Protein AF-A0A351AS96-F1 (afdb_monomer_lite)

Radius of gyration: 25.75 Å; chains: 1; bounding box: 70×19×64 Å

Structure (mmCIF, N/CA/C/O backbone):
data_AF-A0A351AS96-F1
#
_entry.id   AF-A0A351AS96-F1
#
loop_
_atom_site.group_PDB
_atom_site.id
_atom_site.type_symbol
_atom_site.label_atom_id
_atom_site.label_alt_id
_atom_site.label_comp_id
_atom_site.label_asym_id
_atom_site.label_entity_id
_atom_site.label_seq_id
_atom_site.pdbx_PDB_ins_code
_atom_site.Cartn_x
_atom_site.Cartn_y
_atom_site.Cartn_z
_atom_site.occupancy
_atom_site.B_iso_or_equiv
_atom_site.auth_seq_id
_atom_site.auth_comp_id
_atom_site.auth_asym_id
_atom_site.auth_atom_id
_atom_site.pdbx_PDB_model_num
ATOM 1 N N . MET A 1 1 ? 3.590 -2.068 -15.546 1.00 75.81 1 MET A N 1
ATOM 2 C CA . MET A 1 1 ? 2.171 -2.268 -15.147 1.00 75.81 1 MET A CA 1
ATOM 3 C C . MET A 1 1 ? 2.130 -2.423 -13.647 1.00 75.81 1 MET A C 1
ATOM 5 O O . MET A 1 1 ? 2.934 -3.192 -13.128 1.00 75.81 1 MET A O 1
ATOM 9 N N . ASP A 1 2 ? 1.182 -1.757 -12.996 1.00 85.94 2 ASP A N 1
ATOM 10 C CA . ASP A 1 2 ? 1.059 -1.766 -11.540 1.00 85.94 2 ASP A CA 1
ATOM 11 C C . ASP A 1 2 ? -0.222 -2.490 -11.118 1.00 85.94 2 ASP A C 1
ATOM 13 O O . ASP A 1 2 ? -1.251 -2.412 -11.793 1.00 85.94 2 ASP A O 1
ATOM 17 N N . LEU A 1 3 ? -0.155 -3.205 -9.999 1.00 87.44 3 LEU A N 1
ATOM 18 C CA . LEU A 1 3 ? -1.278 -3.913 -9.390 1.00 87.44 3 LEU A CA 1
ATOM 19 C C . LEU A 1 3 ? -1.363 -3.509 -7.928 1.00 87.44 3 LEU A C 1
ATOM 21 O O . LEU A 1 3 ? -0.361 -3.464 -7.221 1.00 87.44 3 LEU A O 1
ATOM 25 N N . SER A 1 4 ? -2.578 -3.265 -7.458 1.00 91.31 4 SER A N 1
ATOM 26 C CA . SER A 1 4 ? -2.849 -3.043 -6.045 1.00 91.31 4 SER A CA 1
ATOM 27 C C . SER A 1 4 ? -4.095 -3.815 -5.650 1.00 91.31 4 SER A C 1
ATOM 29 O O . SER A 1 4 ? -5.122 -3.740 -6.326 1.00 91.31 4 SER A O 1
ATOM 31 N N . VAL A 1 5 ? -4.001 -4.568 -4.559 1.00 92.50 5 VAL A N 1
ATOM 32 C CA . VAL A 1 5 ? -5.126 -5.266 -3.945 1.00 92.50 5 VAL A CA 1
ATOM 33 C C . VAL A 1 5 ? -5.156 -4.936 -2.464 1.00 92.50 5 VAL A C 1
ATOM 35 O O . VAL A 1 5 ? -4.159 -5.060 -1.758 1.00 92.50 5 VAL A O 1
ATOM 38 N N . GLY A 1 6 ? -6.316 -4.512 -1.975 1.00 91.94 6 GLY A N 1
ATOM 39 C CA . GLY A 1 6 ? -6.489 -4.165 -0.574 1.00 91.94 6 GLY A CA 1
ATOM 40 C C . GLY A 1 6 ? -7.811 -4.664 -0.023 1.00 91.94 6 GLY A C 1
ATOM 41 O O . GLY A 1 6 ? -8.819 -4.727 -0.730 1.00 91.94 6 GLY A O 1
ATOM 42 N N . LYS A 1 7 ? -7.809 -5.012 1.264 1.00 91.50 7 LYS A N 1
ATOM 43 C CA . LYS A 1 7 ? -9.016 -5.326 2.026 1.00 91.50 7 LYS A CA 1
ATOM 44 C C . LYS A 1 7 ? -9.146 -4.413 3.232 1.00 91.50 7 LYS A C 1
ATOM 46 O O . LYS A 1 7 ? -8.213 -4.212 4.004 1.00 91.50 7 LYS A O 1
ATOM 51 N N . ASN A 1 8 ? -10.372 -3.936 3.410 1.00 88.75 8 ASN A N 1
ATOM 52 C CA . ASN A 1 8 ? -10.817 -3.256 4.614 1.00 88.75 8 ASN A CA 1
ATOM 53 C C . ASN A 1 8 ? -11.454 -4.278 5.557 1.00 88.75 8 ASN A C 1
ATOM 55 O O . ASN A 1 8 ? -12.417 -4.948 5.183 1.00 88.75 8 ASN A O 1
ATOM 59 N N . ILE A 1 9 ? -10.945 -4.374 6.781 1.00 85.00 9 ILE A N 1
ATOM 60 C CA . ILE A 1 9 ? -11.506 -5.182 7.863 1.00 85.00 9 ILE A CA 1
ATOM 61 C C . ILE A 1 9 ? -11.732 -4.254 9.061 1.00 85.00 9 ILE A C 1
ATOM 63 O O . ILE A 1 9 ? -10.818 -3.965 9.831 1.00 85.00 9 ILE A O 1
ATOM 67 N N . LYS A 1 10 ? -12.974 -3.780 9.226 1.00 85.50 10 LYS A N 1
ATOM 68 C CA . LYS A 1 10 ? -13.370 -2.815 10.270 1.00 85.50 10 LYS A CA 1
ATOM 69 C C . LYS A 1 10 ? -12.477 -1.559 10.264 1.00 85.50 10 LYS A C 1
ATOM 71 O O . LYS A 1 10 ? -12.561 -0.742 9.349 1.00 85.50 10 LYS A O 1
ATOM 76 N N . ALA A 1 11 ? -11.645 -1.413 11.294 1.00 84.19 11 ALA A N 1
ATOM 77 C CA . ALA A 1 11 ? -10.715 -0.309 11.488 1.00 84.19 11 ALA A CA 1
ATOM 78 C C . ALA A 1 11 ? -9.369 -0.523 10.776 1.00 84.19 11 ALA A C 1
ATOM 80 O O . ALA A 1 11 ? -8.588 0.416 10.672 1.00 84.19 11 ALA A O 1
ATOM 81 N N . PHE A 1 12 ? -9.089 -1.728 10.285 1.00 85.56 12 PHE A N 1
ATOM 82 C CA . PHE A 1 12 ? -7.825 -2.072 9.648 1.00 85.56 12 PHE A CA 1
ATOM 83 C C . PHE A 1 12 ? -7.974 -2.095 8.128 1.00 85.56 12 PHE A C 1
ATOM 85 O O . PHE A 1 12 ? -8.947 -2.620 7.588 1.00 85.56 12 PHE A O 1
ATOM 92 N N . ASN A 1 13 ? -6.989 -1.547 7.432 1.00 90.62 13 ASN A N 1
ATOM 93 C CA . ASN A 1 13 ? -6.791 -1.722 6.003 1.00 90.62 13 ASN A CA 1
ATOM 94 C C . ASN A 1 13 ? -5.450 -2.425 5.793 1.00 90.62 13 ASN A C 1
ATOM 96 O O . ASN A 1 13 ? -4.437 -2.042 6.381 1.00 90.62 13 ASN A O 1
ATOM 100 N N . ILE A 1 14 ? -5.474 -3.465 4.968 1.00 91.81 14 ILE A N 1
ATOM 101 C CA . ILE A 1 14 ? -4.283 -4.183 4.527 1.00 91.81 14 ILE A CA 1
ATOM 102 C C . ILE A 1 14 ? -4.255 -4.074 3.013 1.00 91.81 14 ILE A C 1
ATOM 104 O O . ILE A 1 14 ? -5.228 -4.456 2.357 1.00 91.81 14 ILE A O 1
ATOM 108 N N . THR A 1 15 ? -3.156 -3.565 2.471 1.00 93.62 15 THR A N 1
ATOM 109 C CA . THR A 1 15 ? -2.973 -3.387 1.030 1.00 93.62 15 THR A CA 1
ATOM 110 C C . THR A 1 15 ? -1.644 -3.988 0.596 1.00 93.62 15 THR A C 1
ATOM 112 O O . THR A 1 15 ? -0.612 -3.737 1.213 1.00 93.62 15 THR A O 1
ATOM 115 N N . LEU A 1 16 ? -1.678 -4.780 -0.471 1.00 92.06 16 LEU A N 1
ATOM 116 C CA . LEU A 1 16 ? -0.515 -5.286 -1.182 1.00 92.06 16 LEU A CA 1
ATOM 117 C C . LEU A 1 16 ? -0.477 -4.612 -2.552 1.00 92.06 16 LEU A C 1
ATOM 119 O O . LEU A 1 16 ? -1.411 -4.761 -3.342 1.00 92.06 16 LEU A O 1
ATOM 123 N N . SER A 1 17 ? 0.600 -3.893 -2.837 1.00 91.56 17 SER A N 1
ATOM 124 C CA . SER A 1 17 ? 0.833 -3.292 -4.145 1.00 91.56 17 SER A CA 1
ATOM 125 C C . SER A 1 17 ? 2.143 -3.778 -4.749 1.00 91.56 17 SER A C 1
ATOM 127 O O . SER A 1 17 ? 3.134 -4.006 -4.060 1.00 91.56 17 SER A O 1
ATOM 129 N N . ALA A 1 18 ? 2.124 -3.971 -6.059 1.00 86.75 18 ALA A N 1
ATOM 130 C CA . ALA A 1 18 ? 3.274 -4.312 -6.868 1.00 86.75 18 ALA A CA 1
ATOM 131 C C . ALA A 1 18 ? 3.385 -3.274 -7.982 1.00 86.75 18 ALA A C 1
ATOM 133 O O . ALA A 1 18 ? 2.452 -3.098 -8.770 1.00 86.75 18 ALA A O 1
ATOM 134 N N . GLN A 1 19 ? 4.514 -2.583 -8.023 1.00 86.75 19 GLN A N 1
ATOM 135 C CA . GLN A 1 19 ? 4.875 -1.680 -9.105 1.00 86.75 19 GLN A CA 1
ATOM 136 C C . GLN A 1 19 ? 5.737 -2.436 -10.104 1.00 86.75 19 GLN A C 1
ATOM 138 O O . GLN A 1 19 ? 6.557 -3.270 -9.712 1.00 86.75 19 GLN A O 1
ATOM 143 N N . ASP A 1 20 ? 5.523 -2.148 -11.381 1.00 77.88 20 ASP A N 1
ATOM 144 C CA . ASP A 1 20 ? 6.271 -2.727 -12.491 1.00 77.88 20 ASP A CA 1
ATOM 145 C C . ASP A 1 20 ? 6.348 -4.273 -12.474 1.00 77.88 20 ASP A C 1
ATOM 147 O O . ASP A 1 20 ? 7.410 -4.896 -12.481 1.00 77.88 20 ASP A O 1
ATOM 151 N N . ILE A 1 21 ? 5.181 -4.928 -12.446 1.00 72.81 21 ILE A N 1
ATOM 152 C CA . ILE A 1 21 ? 5.048 -6.399 -12.356 1.00 72.81 21 ILE A CA 1
ATOM 153 C C . ILE A 1 21 ? 5.739 -7.116 -13.513 1.00 72.81 21 ILE A C 1
ATOM 155 O O . ILE A 1 21 ? 6.277 -8.207 -13.335 1.00 72.81 21 ILE A O 1
ATOM 159 N N . PHE A 1 22 ? 5.708 -6.515 -14.699 1.00 74.06 22 PHE A N 1
ATOM 160 C CA . PHE A 1 22 ? 6.324 -7.093 -15.886 1.00 74.06 22 PHE A CA 1
ATOM 161 C C . PHE A 1 22 ? 7.828 -6.858 -15.954 1.00 74.06 22 PHE A C 1
ATOM 163 O O . PHE A 1 22 ? 8.430 -7.317 -16.916 1.00 74.06 22 PHE A O 1
ATOM 170 N N . ASP A 1 23 ? 8.416 -6.223 -14.929 1.00 67.81 23 ASP A N 1
ATOM 171 C CA . ASP A 1 23 ? 9.839 -5.894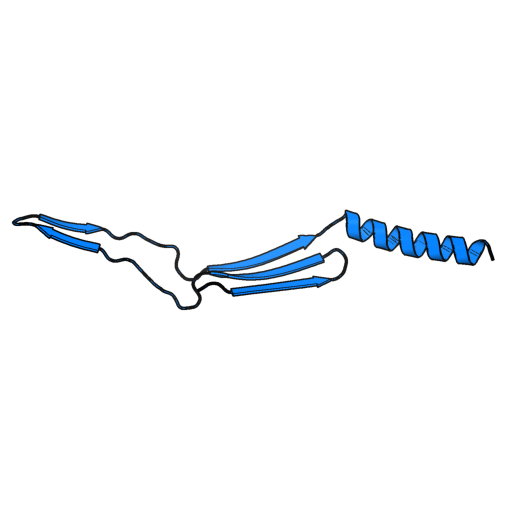 -14.883 1.00 67.81 23 ASP A CA 1
ATOM 172 C C . ASP A 1 23 ? 10.244 -5.209 -16.189 1.00 67.81 23 ASP A C 1
ATOM 174 O O . ASP A 1 23 ? 11.061 -5.710 -16.963 1.00 67.81 23 ASP A O 1
ATOM 178 N N . SER A 1 24 ? 9.556 -4.101 -16.483 1.00 61.56 24 SER A N 1
ATOM 179 C CA . SER A 1 24 ? 9.706 -3.315 -17.708 1.00 61.56 24 SER A CA 1
ATOM 180 C C . SER A 1 24 ? 11.021 -2.535 -17.612 1.00 61.56 24 SER A C 1
ATOM 182 O O . SER A 1 24 ? 11.059 -1.309 -17.529 1.00 61.56 24 SER A O 1
ATOM 184 N N . ALA A 1 25 ? 12.124 -3.269 -17.518 1.00 59.62 25 ALA A N 1
ATOM 185 C CA . ALA A 1 25 ? 13.401 -2.741 -17.112 1.00 59.62 25 ALA A CA 1
ATOM 186 C C . ALA A 1 25 ? 14.026 -1.894 -18.224 1.00 59.62 25 ALA A C 1
ATOM 188 O O . ALA A 1 25 ? 14.263 -2.361 -19.336 1.00 59.62 25 ALA A O 1
ATOM 189 N N . ARG A 1 26 ? 14.411 -0.682 -17.809 1.00 58.16 26 ARG A N 1
ATOM 190 C CA . ARG A 1 26 ? 15.457 0.180 -18.375 1.00 58.16 26 ARG A CA 1
ATOM 191 C C . ARG A 1 26 ? 15.164 0.788 -19.745 1.00 58.16 26 ARG A C 1
ATOM 193 O O . ARG A 1 26 ? 15.389 0.192 -20.793 1.00 58.16 26 ARG A O 1
ATOM 200 N N . SER A 1 27 ? 14.869 2.083 -19.721 1.0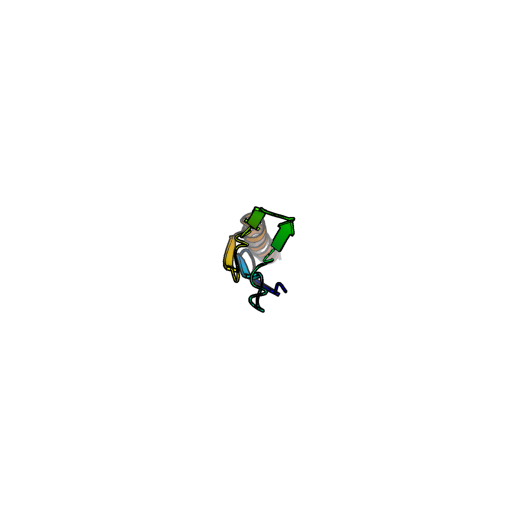0 54.53 27 SER A N 1
ATOM 201 C CA . SER A 1 27 ? 15.136 2.960 -20.859 1.00 54.53 27 SER A CA 1
ATOM 202 C C . SER A 1 27 ? 16.656 3.107 -21.017 1.00 54.53 27 SER A C 1
ATOM 204 O O . SER A 1 27 ? 17.277 3.948 -20.368 1.00 54.53 27 SER A O 1
ATOM 206 N N . PHE A 1 28 ? 17.275 2.239 -21.817 1.00 57.16 28 PHE A N 1
ATOM 207 C CA . PHE A 1 28 ? 18.656 2.411 -22.266 1.00 57.16 28 PHE A CA 1
ATOM 208 C C . PHE A 1 28 ? 18.661 3.379 -23.451 1.00 57.16 28 PHE A C 1
ATOM 210 O O . PHE A 1 28 ? 18.093 3.078 -24.500 1.00 57.16 28 PHE A O 1
ATOM 217 N N . TRP A 1 29 ? 19.279 4.544 -23.269 1.00 56.34 29 TRP A N 1
ATOM 218 C CA . TRP A 1 29 ? 19.482 5.518 -24.336 1.00 56.34 29 TRP A CA 1
ATOM 219 C C . TRP A 1 29 ? 20.956 5.500 -24.730 1.00 56.34 29 TRP A C 1
ATOM 221 O O . TRP A 1 29 ? 21.822 5.851 -23.927 1.00 56.34 29 TRP A O 1
ATOM 231 N N . HIS A 1 30 ? 21.220 5.074 -25.963 1.00 56.59 30 HIS A N 1
ATOM 232 C CA . HIS A 1 30 ? 22.540 5.108 -26.580 1.00 56.59 30 HIS A CA 1
ATOM 233 C C . HIS A 1 30 ? 22.531 6.173 -27.671 1.00 56.59 30 HIS A C 1
ATOM 235 O O . HIS A 1 30 ? 21.857 6.013 -28.691 1.00 56.59 30 HIS A O 1
ATOM 241 N N . THR A 1 31 ? 23.249 7.269 -27.439 1.00 56.31 31 THR A N 1
ATOM 242 C CA . THR A 1 31 ? 23.398 8.346 -28.420 1.00 56.31 31 THR A CA 1
ATOM 243 C C . THR A 1 31 ? 24.824 8.311 -28.955 1.00 56.31 31 THR A C 1
ATOM 245 O O . THR A 1 31 ? 25.776 8.495 -28.197 1.00 56.31 31 THR A O 1
ATOM 248 N N . VAL A 1 32 ? 24.964 8.084 -30.263 1.00 53.53 32 VAL A N 1
ATOM 249 C CA . VAL A 1 32 ? 26.243 8.136 -30.987 1.00 53.53 32 VAL A CA 1
ATOM 250 C C . VAL A 1 32 ? 26.253 9.391 -31.847 1.00 53.53 32 VAL A C 1
ATOM 252 O O . VAL A 1 32 ? 25.352 9.576 -32.664 1.00 53.53 32 VAL A O 1
ATOM 255 N N . SER A 1 33 ? 27.258 10.250 -31.678 1.00 55.94 33 SER A N 1
ATOM 256 C CA . SER A 1 33 ? 27.480 11.402 -32.556 1.00 55.94 33 SER A CA 1
ATOM 257 C C . SER A 1 33 ? 28.973 11.574 -32.812 1.00 55.94 33 SER A C 1
ATOM 259 O O . SER A 1 33 ? 29.701 11.782 -31.849 1.00 55.94 33 SER A O 1
ATOM 261 N N . ASP A 1 34 ? 29.359 11.476 -34.091 1.00 60.03 34 ASP A N 1
ATOM 262 C CA . ASP A 1 34 ? 30.650 11.630 -34.812 1.00 60.03 34 ASP A CA 1
ATOM 263 C C . ASP A 1 34 ? 32.021 11.402 -34.133 1.00 60.03 34 ASP A C 1
ATOM 265 O O . ASP A 1 34 ? 32.958 11.089 -34.847 1.00 60.03 34 ASP A O 1
ATOM 269 N N . ASP A 1 35 ? 32.169 11.477 -32.809 1.00 60.09 35 ASP A N 1
ATOM 270 C CA . ASP A 1 35 ? 33.365 11.061 -32.047 1.00 60.09 35 ASP A CA 1
ATOM 271 C C . ASP A 1 35 ? 33.082 10.846 -30.538 1.00 60.09 35 ASP A C 1
ATOM 273 O O . ASP A 1 35 ? 33.990 10.666 -29.723 1.00 60.09 35 ASP A O 1
ATOM 277 N N . TYR A 1 36 ? 31.812 10.871 -30.123 1.00 51.19 36 TYR A N 1
ATOM 278 C CA . TYR A 1 36 ? 31.402 10.785 -28.725 1.0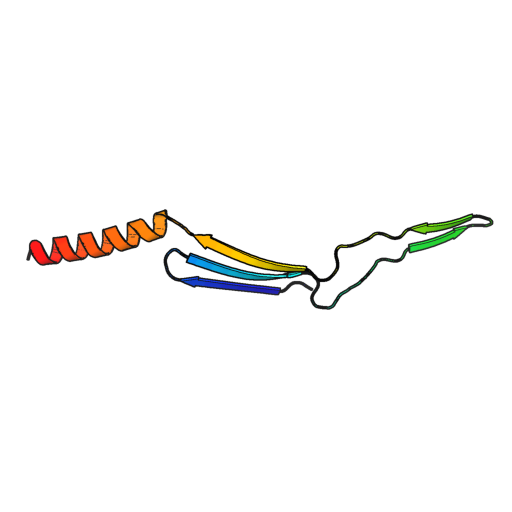0 51.19 36 TYR A CA 1
ATOM 279 C C . TYR A 1 36 ? 30.330 9.706 -28.547 1.00 51.19 36 TYR A C 1
ATOM 281 O O . TYR A 1 36 ? 29.244 9.772 -29.129 1.00 51.19 36 TYR A O 1
ATOM 289 N N . VAL A 1 37 ? 30.653 8.704 -27.727 1.00 60.91 37 VAL A N 1
ATOM 290 C CA . VAL A 1 37 ? 29.717 7.671 -2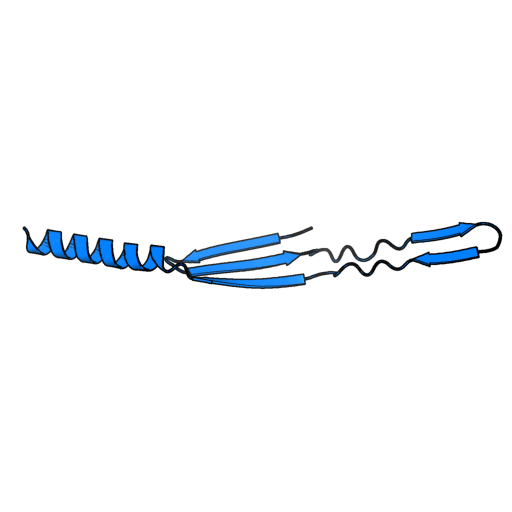7.276 1.00 60.91 37 VAL A CA 1
ATOM 291 C C . VAL A 1 37 ? 29.301 8.022 -25.856 1.00 60.91 37 VAL A C 1
ATOM 293 O O . VAL A 1 37 ? 30.134 8.031 -24.949 1.00 60.91 37 VAL A O 1
ATOM 296 N N . GLN A 1 38 ? 28.018 8.325 -25.660 1.00 55.81 38 GLN A N 1
ATOM 297 C CA . GLN A 1 38 ? 27.457 8.556 -24.333 1.00 55.81 38 GLN A CA 1
ATOM 298 C C . GLN A 1 38 ? 26.388 7.513 -24.029 1.00 55.81 38 GLN A C 1
ATOM 300 O O . GLN A 1 38 ? 25.289 7.545 -24.585 1.00 55.81 38 GLN A O 1
ATOM 305 N N . ASP A 1 39 ? 26.711 6.624 -23.092 1.00 60.72 39 ASP A N 1
ATOM 306 C CA . ASP A 1 39 ? 25.759 5.686 -22.511 1.00 60.72 39 ASP A CA 1
ATOM 307 C C . ASP A 1 39 ? 25.130 6.322 -21.268 1.00 60.72 39 ASP A C 1
ATOM 309 O O . ASP A 1 39 ? 25.785 6.485 -20.235 1.00 60.72 39 ASP A O 1
ATOM 313 N N . SER A 1 40 ? 23.851 6.691 -21.349 1.00 57.62 40 SER A N 1
ATOM 314 C CA . SER A 1 40 ? 23.089 7.139 -20.180 1.00 57.62 40 SER A CA 1
ATOM 315 C C . SER A 1 40 ? 22.232 5.997 -19.644 1.00 57.62 40 SER A C 1
ATOM 317 O O . SER A 1 40 ? 21.257 5.574 -20.265 1.00 57.62 40 SER A O 1
ATOM 319 N N . TYR A 1 41 ? 22.579 5.513 -18.450 1.00 54.75 41 TYR A N 1
ATOM 320 C CA . TYR A 1 41 ? 21.790 4.525 -17.718 1.00 54.75 41 TYR A CA 1
ATOM 321 C C . TYR A 1 41 ? 20.882 5.236 -16.713 1.00 54.75 41 TYR A C 1
ATOM 323 O O . TYR A 1 41 ? 21.327 5.631 -15.636 1.00 54.75 41 TYR A O 1
ATOM 331 N N . THR A 1 42 ? 19.592 5.379 -17.017 1.00 56.75 42 THR A N 1
ATOM 332 C CA . THR A 1 42 ? 18.620 5.777 -15.991 1.00 56.75 42 THR A CA 1
ATOM 333 C C . THR A 1 42 ? 18.237 4.541 -15.186 1.00 56.75 42 THR A C 1
ATOM 335 O O . THR A 1 42 ? 17.610 3.614 -15.701 1.00 56.75 42 THR A O 1
ATOM 338 N N . ASN A 1 43 ? 18.646 4.501 -13.919 1.00 56.59 43 ASN A N 1
ATOM 339 C CA . ASN A 1 43 ? 18.278 3.418 -13.015 1.00 56.59 43 ASN A CA 1
ATOM 340 C C . ASN A 1 43 ? 16.842 3.654 -12.529 1.00 56.59 43 ASN A C 1
ATOM 342 O O . ASN A 1 43 ? 16.614 4.341 -11.536 1.00 56.59 43 ASN A O 1
ATOM 346 N N . VAL A 1 44 ? 15.865 3.154 -13.282 1.00 62.19 44 VAL A N 1
ATOM 347 C CA . VAL A 1 44 ? 14.485 3.071 -12.802 1.00 62.19 44 VAL A CA 1
ATOM 348 C C . VAL A 1 44 ? 14.419 1.953 -11.761 1.00 62.19 44 VAL A C 1
ATOM 350 O O . VAL A 1 44 ? 14.908 0.851 -12.008 1.00 62.19 44 VAL A O 1
ATOM 353 N N . LEU A 1 45 ? 13.877 2.253 -10.574 1.00 63.16 45 LEU A N 1
ATOM 354 C CA . LEU A 1 45 ? 13.503 1.224 -9.598 1.00 63.16 45 LEU A CA 1
ATOM 355 C C . LEU A 1 45 ? 12.599 0.226 -10.334 1.00 63.16 45 LEU A C 1
ATOM 357 O O . LEU A 1 45 ? 11.547 0.627 -10.821 1.00 63.16 45 LEU A O 1
ATOM 361 N N . GLY A 1 46 ? 13.065 -1.019 -10.486 1.00 71.56 46 GLY A N 1
ATOM 362 C CA . GLY A 1 46 ? 12.336 -2.084 -11.180 1.00 71.56 46 GLY A CA 1
ATOM 363 C C . GLY A 1 46 ? 11.132 -2.564 -10.370 1.00 71.56 46 GLY A C 1
ATOM 364 O O . GLY A 1 46 ? 10.441 -1.777 -9.726 1.00 71.56 46 GLY A O 1
ATOM 365 N N . ARG A 1 47 ? 10.887 -3.877 -10.334 1.00 80.94 47 ARG A N 1
ATOM 366 C CA . ARG A 1 47 ? 9.755 -4.421 -9.570 1.00 80.94 47 ARG A CA 1
ATOM 367 C C . ARG A 1 47 ? 9.848 -4.094 -8.072 1.00 80.94 47 ARG A C 1
ATOM 369 O O . ARG A 1 47 ? 10.740 -4.582 -7.379 1.00 80.94 47 ARG A O 1
ATOM 376 N N . VAL A 1 48 ? 8.866 -3.359 -7.548 1.00 84.12 48 VAL A N 1
ATOM 377 C CA . VAL A 1 48 ? 8.740 -3.057 -6.111 1.00 84.12 48 VAL A CA 1
ATOM 378 C C . VAL A 1 48 ? 7.466 -3.686 -5.564 1.00 84.12 48 VAL A C 1
ATOM 380 O O . VAL A 1 48 ? 6.380 -3.446 -6.083 1.00 84.12 48 VAL A O 1
ATOM 383 N N . ILE A 1 49 ? 7.587 -4.468 -4.489 1.00 87.19 49 ILE A N 1
ATOM 384 C CA . ILE A 1 49 ? 6.447 -5.029 -3.753 1.00 87.19 49 ILE A CA 1
ATOM 385 C C . ILE A 1 49 ? 6.325 -4.278 -2.428 1.00 87.19 49 ILE A C 1
ATOM 387 O O . ILE A 1 49 ? 7.257 -4.278 -1.624 1.00 87.19 49 ILE A O 1
ATOM 391 N N . VAL A 1 50 ? 5.174 -3.654 -2.191 1.00 91.19 50 VAL A N 1
ATOM 392 C CA . VAL A 1 50 ? 4.873 -2.896 -0.975 1.00 91.19 50 VAL A CA 1
ATOM 393 C C . VAL A 1 50 ? 3.711 -3.548 -0.239 1.00 91.19 50 VAL A C 1
ATOM 395 O O . VAL A 1 50 ? 2.618 -3.718 -0.780 1.00 91.19 50 VAL A O 1
ATOM 398 N N . LEU A 1 51 ? 3.939 -3.872 1.032 1.00 91.50 51 LEU A N 1
ATOM 399 C CA . LEU A 1 51 ? 2.900 -4.300 1.961 1.00 91.50 51 LEU A CA 1
ATOM 400 C C . LEU A 1 51 ? 2.596 -3.150 2.923 1.00 91.50 51 LEU A C 1
ATOM 402 O O . LEU A 1 51 ? 3.482 -2.665 3.622 1.00 91.50 51 LEU A O 1
ATOM 406 N N . SER A 1 52 ? 1.345 -2.702 2.944 1.00 90.69 52 SER A N 1
ATOM 407 C CA . SER A 1 52 ? 0.880 -1.581 3.759 1.00 90.69 52 SER A CA 1
ATOM 408 C C . SER A 1 52 ? -0.178 -2.027 4.759 1.00 90.69 52 SER A C 1
ATOM 410 O O . SER A 1 52 ? -1.145 -2.703 4.405 1.00 90.69 52 SER A O 1
ATOM 412 N N . PHE A 1 53 ? -0.007 -1.586 6.004 1.00 89.50 53 PHE A N 1
ATOM 413 C CA . PHE A 1 53 ? -0.966 -1.758 7.088 1.00 89.50 53 PHE A CA 1
ATOM 414 C C . PHE A 1 53 ? -1.394 -0.382 7.581 1.00 89.50 53 PHE A C 1
ATOM 416 O O . PHE A 1 53 ? -0.560 0.456 7.919 1.00 89.50 53 PHE A O 1
ATOM 423 N N . THR A 1 54 ? -2.695 -0.133 7.629 1.00 91.12 54 THR A N 1
ATOM 424 C CA . THR A 1 54 ? -3.244 1.130 8.121 1.00 91.12 54 THR A CA 1
ATOM 425 C C . THR A 1 54 ? -4.325 0.848 9.146 1.00 91.12 54 THR A C 1
ATOM 427 O O . THR A 1 54 ? -5.205 0.017 8.925 1.00 91.12 54 THR A O 1
ATOM 430 N N . TRP A 1 55 ? -4.276 1.560 10.267 1.00 86.12 55 TRP A N 1
ATOM 431 C CA . TRP A 1 55 ? -5.279 1.476 11.320 1.00 86.12 55 TRP A CA 1
ATOM 432 C C . TRP A 1 55 ? -5.992 2.819 11.468 1.00 86.12 55 TRP A C 1
ATOM 434 O O . TRP A 1 55 ? -5.367 3.862 11.638 1.00 86.12 55 TRP A O 1
ATOM 444 N N . ASN A 1 56 ? -7.318 2.792 11.371 1.00 86.06 56 ASN A N 1
ATOM 445 C CA . ASN A 1 56 ? -8.188 3.944 11.522 1.00 86.06 56 ASN A CA 1
ATOM 446 C C . ASN A 1 56 ? -8.874 3.927 12.899 1.00 86.06 56 ASN A C 1
ATOM 448 O O . ASN A 1 56 ? -9.820 3.169 13.123 1.00 86.06 56 ASN A O 1
ATOM 452 N N . PHE A 1 57 ? -8.421 4.797 13.803 1.00 79.31 57 PHE A N 1
ATOM 453 C CA . PHE A 1 57 ? -8.975 4.913 15.157 1.00 79.31 57 PHE A CA 1
ATOM 454 C C . PHE A 1 57 ? -10.442 5.384 15.176 1.00 79.31 57 PHE A C 1
ATOM 456 O O . PHE A 1 57 ? -11.234 4.872 15.961 1.00 79.31 57 PHE A O 1
ATOM 463 N N . GLY A 1 58 ? -10.852 6.272 14.262 1.00 75.94 58 GLY A N 1
A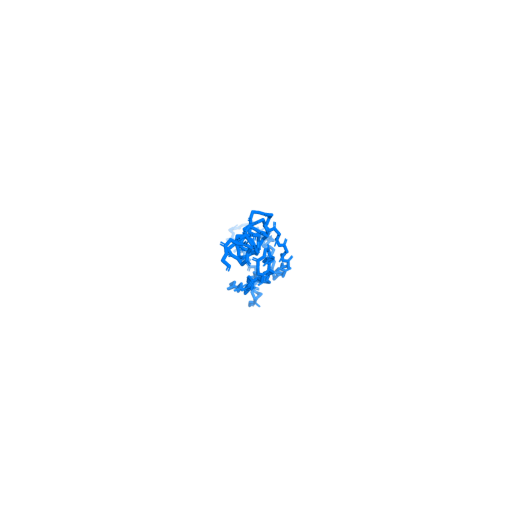TOM 464 C CA . GLY A 1 58 ? -12.228 6.793 14.216 1.00 75.94 58 GLY A CA 1
ATOM 465 C C . GLY A 1 58 ? -13.288 5.728 13.903 1.00 75.94 58 GLY A C 1
ATOM 466 O O . GLY A 1 58 ? -14.365 5.713 14.496 1.00 75.94 58 GLY A O 1
ATOM 467 N N . LYS A 1 59 ? -12.976 4.766 13.026 1.00 67.31 59 LYS A N 1
ATOM 468 C CA . LYS A 1 59 ? -13.864 3.622 12.736 1.00 67.31 59 LYS A CA 1
ATOM 469 C C . LYS A 1 59 ? -13.935 2.609 13.881 1.00 67.31 59 LYS A C 1
ATOM 471 O O . LYS A 1 59 ? -14.904 1.858 13.972 1.00 67.31 59 LYS A O 1
ATOM 476 N N . MET A 1 60 ? -12.925 2.569 14.746 1.00 65.38 60 MET A N 1
ATOM 477 C CA . MET A 1 60 ? -12.936 1.714 15.930 1.00 65.38 60 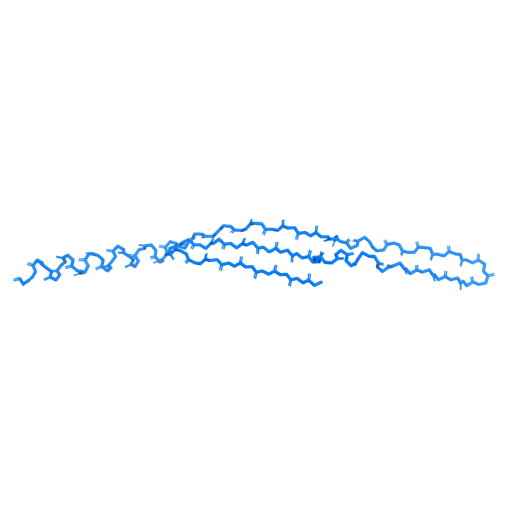MET A CA 1
ATOM 478 C C . MET A 1 60 ? -13.873 2.271 17.005 1.00 65.38 60 MET A C 1
ATOM 480 O O . MET A 1 60 ? -14.633 1.507 17.602 1.00 65.38 60 MET A O 1
ATOM 484 N N . ASP A 1 61 ? -13.897 3.591 17.178 1.00 61.28 61 ASP A N 1
ATOM 485 C CA . ASP A 1 61 ? -14.791 4.249 18.133 1.00 61.28 61 ASP A CA 1
ATOM 486 C C . ASP A 1 61 ? -16.258 4.207 17.689 1.00 61.28 61 ASP A C 1
ATOM 488 O O . ASP A 1 61 ? -17.139 3.939 18.500 1.00 61.28 61 ASP A O 1
ATOM 492 N N . ALA A 1 62 ? -16.534 4.320 16.385 1.00 59.53 62 ALA A N 1
ATOM 493 C CA . ALA A 1 62 ? -17.885 4.124 15.850 1.00 59.53 62 ALA A CA 1
ATOM 494 C C . ALA A 1 62 ? -18.438 2.712 16.138 1.00 59.53 62 ALA A C 1
ATOM 496 O O . ALA A 1 62 ? -19.619 2.556 16.437 1.00 59.53 62 ALA A O 1
ATOM 497 N N . SER A 1 63 ? -17.584 1.679 16.112 1.00 59.31 63 SER A N 1
ATOM 498 C CA . SER A 1 63 ? -17.993 0.306 16.451 1.00 59.31 63 SER A CA 1
ATOM 499 C C . SER A 1 63 ? -18.314 0.120 17.940 1.00 59.31 63 SER A C 1
ATOM 501 O O . SER A 1 63 ? -19.186 -0.674 18.286 1.00 59.31 63 SER A O 1
ATOM 503 N N . LYS A 1 64 ? -17.651 0.887 18.816 1.00 58.75 64 LYS A N 1
ATOM 504 C CA . LYS A 1 64 ? -17.961 0.950 20.249 1.00 58.75 64 LYS A CA 1
ATOM 505 C C . LYS A 1 64 ? -19.198 1.797 20.522 1.00 58.75 64 LYS A C 1
ATOM 507 O O . LYS A 1 64 ? -19.987 1.428 21.380 1.00 58.75 64 LYS A O 1
ATOM 512 N N . SER A 1 65 ? -19.386 2.887 19.783 1.00 58.75 65 SER A N 1
ATOM 513 C CA . SER A 1 65 ? -20.557 3.755 19.888 1.00 58.75 65 SER A CA 1
ATOM 514 C C . SER A 1 65 ? -21.831 3.051 19.427 1.00 58.75 65 SER A C 1
ATOM 516 O O . SER A 1 65 ? -22.824 3.159 20.130 1.00 58.75 65 SER A O 1
ATOM 518 N N . GLY A 1 66 ? -21.800 2.274 18.338 1.00 62.22 66 GLY A N 1
ATOM 519 C CA . GLY A 1 66 ? -22.937 1.448 17.913 1.00 62.22 66 GLY A CA 1
ATOM 520 C C . GLY A 1 66 ? -23.298 0.380 18.947 1.00 62.22 66 GLY A C 1
ATOM 521 O O . GLY A 1 66 ? -24.437 0.318 19.380 1.00 62.22 66 GLY A O 1
ATOM 522 N N . ALA A 1 67 ? -22.315 -0.377 19.448 1.00 62.88 67 ALA A N 1
ATOM 523 C CA . ALA A 1 67 ? -22.552 -1.373 20.499 1.00 62.88 67 ALA A CA 1
ATOM 524 C C . ALA A 1 67 ? -23.021 -0.750 21.828 1.00 62.88 67 ALA A C 1
ATOM 526 O O . ALA A 1 67 ? -23.830 -1.339 22.538 1.00 62.88 67 ALA A O 1
ATOM 527 N N . ALA A 1 68 ? -22.528 0.443 22.171 1.00 60.53 68 ALA A N 1
ATOM 528 C CA . ALA A 1 68 ? -22.994 1.196 23.330 1.00 60.53 68 ALA A CA 1
ATOM 529 C C . ALA A 1 68 ? -24.404 1.758 23.111 1.00 60.53 68 ALA A C 1
ATOM 531 O O . ALA A 1 68 ? -25.194 1.780 24.045 1.00 60.53 68 ALA A O 1
ATOM 532 N N . GLN A 1 69 ? -24.741 2.183 21.893 1.00 60.97 69 GLN A N 1
ATOM 533 C CA . GLN A 1 69 ? -26.071 2.668 21.540 1.00 60.97 69 GLN A CA 1
ATOM 534 C C . GLN A 1 69 ? -27.088 1.523 21.525 1.00 60.97 69 GLN A C 1
ATOM 536 O O . GLN A 1 69 ? -28.164 1.686 22.087 1.00 60.97 69 GLN A O 1
ATOM 541 N N . ASP A 1 70 ? -26.727 0.352 21.001 1.00 67.31 70 ASP A N 1
ATOM 542 C CA . ASP A 1 70 ? -27.530 -0.872 21.088 1.00 67.31 70 ASP A CA 1
ATOM 543 C C . ASP A 1 70 ? -27.706 -1.318 22.547 1.00 67.31 70 ASP A C 1
ATOM 545 O O . ASP A 1 70 ? -28.811 -1.661 22.960 1.00 67.31 70 ASP A O 1
ATOM 549 N N . ALA A 1 71 ? -26.650 -1.249 23.366 1.00 62.62 71 ALA A N 1
ATOM 550 C CA . ALA A 1 71 ? -26.741 -1.537 24.797 1.00 62.62 71 ALA A CA 1
ATOM 551 C C . ALA A 1 71 ? -27.632 -0.529 25.545 1.00 62.62 71 ALA A C 1
ATOM 553 O O . ALA A 1 71 ? -28.390 -0.927 26.424 1.00 62.62 71 ALA A O 1
ATOM 554 N N . LEU A 1 72 ? -27.583 0.757 25.183 1.00 66.12 72 LEU A N 1
ATOM 555 C CA . LEU A 1 72 ? -28.461 1.791 25.738 1.00 66.12 72 LEU A CA 1
ATOM 556 C C . LEU A 1 72 ? -29.921 1.588 25.311 1.00 66.12 72 LEU A C 1
ATOM 558 O O . LEU A 1 72 ? -30.813 1.729 26.142 1.00 66.12 72 LEU A O 1
ATOM 562 N N . TRP A 1 73 ? -30.176 1.214 24.055 1.00 70.19 73 TRP A N 1
ATOM 563 C CA . TRP A 1 73 ? -31.519 0.873 23.573 1.00 70.19 73 TRP A CA 1
ATOM 564 C C . TRP A 1 73 ? -32.098 -0.340 24.299 1.00 70.19 73 TRP A C 1
ATOM 566 O O . TRP A 1 73 ? -33.253 -0.303 24.709 1.00 70.19 73 TRP A O 1
ATOM 576 N N . ASN A 1 74 ? -31.283 -1.371 24.518 1.00 70.50 74 ASN A N 1
ATOM 577 C CA . ASN A 1 74 ? -31.684 -2.599 25.205 1.00 70.50 74 ASN A CA 1
ATOM 578 C C . ASN A 1 74 ? -31.806 -2.439 26.735 1.00 70.50 74 ASN A C 1
ATOM 580 O O . ASN A 1 74 ? -32.252 -3.356 27.412 1.00 70.50 74 ASN A O 1
ATOM 584 N N . MET A 1 75 ? -31.355 -1.309 27.293 1.00 62.16 75 MET A N 1
ATOM 585 C CA . MET A 1 75 ? -31.564 -0.933 28.698 1.00 62.16 75 MET A CA 1
ATOM 586 C C . MET A 1 75 ? -32.755 0.017 28.892 1.00 62.16 75 MET A C 1
ATOM 588 O O . MET A 1 75 ? -33.220 0.181 30.018 1.00 62.16 75 MET A O 1
ATOM 592 N N . ALA A 1 76 ? -33.201 0.691 27.829 1.00 65.44 76 ALA A N 1
ATOM 593 C CA . ALA A 1 76 ? -34.288 1.669 27.872 1.00 65.44 76 ALA A CA 1
ATOM 594 C C . ALA A 1 76 ? -35.673 1.068 27.562 1.00 65.44 76 ALA A C 1
ATOM 596 O O . ALA A 1 76 ? -36.680 1.721 27.837 1.00 65.44 76 ALA A O 1
ATOM 597 N N . TYR A 1 77 ? -35.715 -0.144 27.004 1.00 50.31 77 TYR A N 1
ATOM 598 C CA . TYR A 1 77 ? -36.911 -0.947 26.722 1.00 50.31 77 TYR A CA 1
ATOM 599 C C . TYR A 1 77 ? -36.810 -2.301 27.420 1.00 50.31 77 TYR A C 1
ATOM 601 O O . TYR A 1 77 ? -37.884 -2.865 27.730 1.00 50.31 77 TYR A O 1
#

pLDDT: mean 71.92, std 13.9, range [50.31, 93.62]

Sequence (77 aa):
MDLSVGKNIKAFNITLSAQDIFDSARSFWHTVSDDYVQDSYTNVLGRVIVLSFTWNFGKMDASKSGAAQDALWNMAY

Foldseek 3Di:
DKDKDWDDDQQKIKMKIKDQPVQPDWPFDWDDDDPDTDTDTDGDPTIDIDIDMGGHPVSVVVVVVVVVVVVVVVVVD

Secondary structure (DSSP, 8-state):
--EEEEEEETTEEEEEEEESTT-----EEEEEETTEEEEEE------EEEEEEEE-HHHHHHHHHHHHHHHHHHHH-

=== Feature glossary ===
Legend for the data blocks above and below:

— What the protein is —

The amino-acid sequence is the protein's primary structure: the linear order of residues from the N-terminus to the C-terminus, written in one-letter code. Everything else here — the 3D coordinates, the secondary structure, the domain annotations — is ultimately a consequence of this string.

Database cross-references. InterPro integrates a dozen domain/family signature databases into unified entries with residue-range hits. GO terms attach function/process/location labels with evidence codes. CATH codes position the fold in a four-level structural taxonomy. Organism is the NCBI-taxonomy species name.

— Where its atoms are —

The mmCIF block holds the 3D Cartesian coordinates of each backbone atom (N, Cα, C, O) in ångströms. mmCIF is the PDB's canonical archive format — a tagged-loop text representation of the atomic model.

The six renders are orthographic views along the three Cartesian axes in both directions. Representation (cartoon, sticks, or surface) and color scheme (sequence-rainbow or by-chain) vary across proteins so the training set covers all the common visualization conventions.

— Local backbone conformation —

Secondary structure is the local, repeating backbone conformation. DSSP classifies it into eight states by reading the hydrogen-bond network: three helix types (H, G, I), two β types (E, B), two non-regular types (T, S), and unstructured coil (-).

SS3 is a coarse helix/strand/coil call (letters a/b/c) made by the P-SEA algorithm from inter-Cα distances and dihedrals. It is less detailed than DSSP but needs only Cα positions.

Backbone dihedral angles. Every residue except chain termini has a φ (preceding-C → N → Cα → C) and a ψ (N → Cα → C → next-N). They are reported in degrees following the IUPAC sign convention. Secondary structure is essentially a statement about which (φ, ψ) basin each residue occupies.

— Global shape and packing —

The geometric summary reports three shape descriptors. Rg (radius of gyration) measures how spread out the Cα atoms are about their centre of mass; compact globular proteins have small Rg, elongated or unfolded ones large. Cα contacts (<8 Å, |i−j|>4) count long-range residue pairs in spatial proximity — high for tightly packed folds, near zero for rods or random coil. The bounding-box extents give the protein's footprint along x, y, z in Å.

Solvent accessibility: the surface area of each residue that a 1.4 Å water probe can touch, in Å². When only backbone atoms are present the absolute values are lower than full-atom SASA (side chains contribute most of the area) and are flagged as backbone-only.

Plot images: a contact map (which residues are close in 3D, as an N×N binary image), a Ramachandran scatter (backbone torsion angles, revealing secondary-structure composition at a glance), and — for AlphaFold structures — a PAE heatmap (pairwise prediction confidence).

— Structural neighborhood —

Foldseek's 3Di representation compresses backbone geometry into a per-residue letter drawn from a learned twenty-state alphabet. It captures the tertiary interaction pattern around each residue — which residues are packed against it in space, regardless of where they are in sequence.

Structural nearest neighbors (via Foldseek easy-search vs the PDB). Reported per hit: target PDB id, E-value, and alignment TM-score. A TM-score above ~0.5 is the conventional threshold for 'same fold'.

— Confidence and disorder —

pLDDT (predicted Local Distance Difference Test) is AlphaFold's per-residue confidence score, ranging from 0 to 100. Values above 90 indicate high confidence (typically well-packed cores); 70–90 is confident; 50–70 low confidence; below 50 usually means the region is disordered or the prediction is unreliable there. AlphaFold stores pLDDT in the mmCIF B-factor column.

For experimental (PDB) structures, the B-factor (temperature factor) quantifies the positional spread of each atom in the crystal — a combination of thermal vibration and static disorder — in units of Å². High B-factors mark flexible loops or poorly resolved regions; low B-factors mark the rigid, well-ordered core.

Predicted Aligned Error (PAE) is an AlphaFold confidence matrix: entry (i, j) is the expected error in the position of residue j, in ångströms, when the prediction is superimposed on the true structure at residue i. Low PAE within a block of residues means that block is internally rigid and well-predicted; high PAE between two blocks means their relative placement is uncertain even if each block individually is confident.